Protein AF-A0A1V4WTX8-F1 (afdb_monomer)

Radius of gyration: 34.71 Å; Cα contacts (8 Å, |Δi|>4): 49; chains: 1; bounding box: 65×16×100 Å

Sequence (114 aa):
MDRVVKVVVVICALAVAFSLFYYFVVFLPSEKRAQRDRATRERQEVGLQRAQDRKDYEKCRAEAMATHISDWDRTCRAYGKPKDCGLPRHSSERLDRLLKDAREECFRKYLYNK

pLDDT: mean 91.73, std 7.58, range [55.69, 97.88]

Solvent-accessible surface area (backbone atoms only — not comparable to full-atom values): 6197 Å² total; per-residue (Å²): 133,58,71,66,60,54,50,53,53,52,52,53,52,49,53,52,52,50,52,51,48,48,44,62,69,54,50,56,54,48,55,55,48,53,52,51,52,49,56,48,48,52,52,48,51,54,49,51,49,53,54,46,32,52,52,53,30,53,49,46,44,51,49,42,50,53,49,43,54,52,51,50,32,51,51,22,47,75,71,76,41,59,73,87,53,91,62,60,68,72,58,45,53,52,52,52,49,54,42,49,52,49,44,51,48,33,43,45,73,50,70,63,82,120

Structure (mmCIF, N/CA/C/O backbone):
data_AF-A0A1V4WTX8-F1
#
_entry.id   AF-A0A1V4WTX8-F1
#
loop_
_atom_site.group_PDB
_atom_site.id
_atom_site.type_symbol
_atom_site.label_atom_id
_atom_site.label_alt_id
_atom_site.label_comp_id
_atom_site.label_asym_id
_atom_site.label_entity_id
_atom_site.label_seq_id
_atom_site.pdbx_PDB_ins_code
_atom_site.Cartn_x
_atom_site.Cartn_y
_atom_site.Cartn_z
_atom_site.occupancy
_atom_site.B_iso_or_equiv
_atom_site.auth_seq_id
_atom_site.auth_comp_id
_atom_site.auth_asym_id
_atom_site.auth_atom_id
_atom_site.pdbx_PDB_model_num
ATOM 1 N N . MET A 1 1 ? -41.562 -6.666 68.211 1.00 58.31 1 MET A N 1
ATOM 2 C CA . MET A 1 1 ? -40.846 -5.970 67.120 1.00 58.31 1 MET A CA 1
ATOM 3 C C . MET A 1 1 ? -41.692 -4.800 66.671 1.00 58.31 1 MET A C 1
ATOM 5 O O . MET A 1 1 ? -42.726 -5.016 66.041 1.00 58.31 1 MET A O 1
ATOM 9 N N . ASP A 1 2 ? -41.283 -3.594 67.047 1.00 74.75 2 ASP A N 1
ATOM 10 C CA . ASP A 1 2 ? -41.965 -2.355 66.692 1.00 74.75 2 ASP A CA 1
ATOM 11 C C . ASP A 1 2 ? -42.167 -2.221 65.182 1.00 74.75 2 ASP A C 1
ATOM 13 O O . ASP A 1 2 ? -41.315 -2.618 64.381 1.00 74.75 2 ASP A O 1
ATOM 17 N N . ARG A 1 3 ? -43.306 -1.641 64.779 1.00 84.31 3 ARG A N 1
ATOM 18 C CA . ARG A 1 3 ? -43.632 -1.378 63.364 1.00 84.31 3 ARG A CA 1
ATOM 19 C C . ARG A 1 3 ? -42.513 -0.609 62.659 1.00 84.31 3 ARG A C 1
ATOM 21 O O . ARG A 1 3 ? -42.250 -0.863 61.490 1.00 84.31 3 ARG A O 1
ATOM 28 N N . VAL A 1 4 ? -41.824 0.261 63.394 1.00 88.69 4 VAL A N 1
ATOM 29 C CA . VAL A 1 4 ? -40.683 1.047 62.913 1.00 88.69 4 VAL A CA 1
ATOM 30 C C . VAL A 1 4 ? -39.532 0.145 62.462 1.00 88.69 4 VAL A C 1
ATOM 32 O O . VAL A 1 4 ? -39.014 0.323 61.364 1.00 88.69 4 VAL A O 1
ATOM 35 N N . VAL A 1 5 ? -39.190 -0.887 63.240 1.00 87.75 5 VAL A N 1
ATOM 36 C CA . VAL A 1 5 ? -38.111 -1.829 62.896 1.00 87.75 5 VAL A CA 1
ATOM 37 C C . VAL A 1 5 ? -38.450 -2.602 61.620 1.00 87.75 5 VAL A C 1
ATOM 39 O O . VAL A 1 5 ? -37.599 -2.754 60.748 1.00 87.75 5 VAL A O 1
ATOM 42 N N . LYS A 1 6 ? -39.710 -3.028 61.453 1.00 85.81 6 LYS A N 1
ATOM 43 C CA . LYS A 1 6 ? -40.162 -3.691 60.217 1.00 85.81 6 LYS A CA 1
ATOM 44 C C . LYS A 1 6 ? -40.061 -2.777 58.993 1.00 85.81 6 LYS A C 1
ATOM 46 O O . LYS A 1 6 ? -39.612 -3.233 57.947 1.00 85.81 6 LYS A O 1
ATOM 51 N N . VAL A 1 7 ? -40.443 -1.505 59.120 1.00 92.44 7 VAL A N 1
ATOM 52 C CA . VAL A 1 7 ? -40.367 -0.531 58.016 1.00 92.44 7 VAL A CA 1
ATOM 53 C C . VAL A 1 7 ? -38.915 -0.284 57.598 1.00 92.44 7 VAL A C 1
ATOM 55 O O . VAL A 1 7 ? -38.612 -0.324 56.408 1.00 92.44 7 VAL A O 1
ATOM 58 N N . VAL A 1 8 ? -38.002 -0.111 58.559 1.00 93.25 8 VAL A N 1
ATOM 59 C CA . VAL A 1 8 ? -36.572 0.103 58.274 1.00 93.25 8 VAL A CA 1
ATOM 60 C C . VAL A 1 8 ? -35.960 -1.097 57.545 1.00 93.25 8 VAL A C 1
ATOM 62 O O . VAL A 1 8 ? -35.262 -0.916 56.549 1.00 93.25 8 VAL A O 1
ATOM 65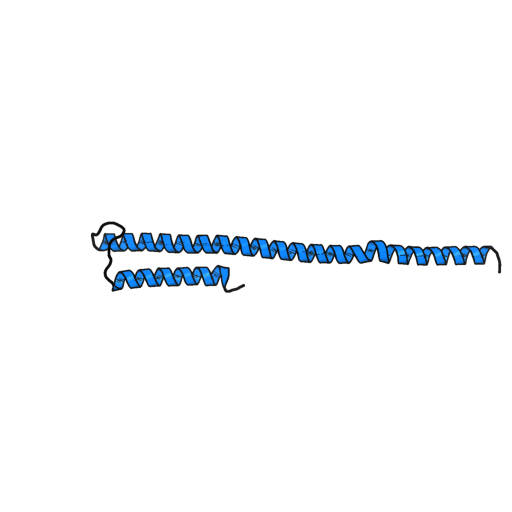 N N . VAL A 1 9 ? -36.269 -2.324 57.977 1.00 93.00 9 VAL A N 1
ATOM 66 C CA . VAL A 1 9 ? -35.765 -3.548 57.327 1.00 93.00 9 VAL A CA 1
ATOM 67 C C . VAL A 1 9 ? -36.228 -3.647 55.870 1.00 93.00 9 VAL A C 1
ATOM 69 O O . VAL A 1 9 ? -35.429 -3.986 54.998 1.00 93.00 9 VAL A O 1
ATOM 72 N N . VAL A 1 10 ? -37.488 -3.302 55.582 1.00 94.62 10 VAL A N 1
ATOM 73 C CA . VAL A 1 10 ? -38.027 -3.320 54.211 1.00 94.62 10 VAL A CA 1
ATOM 74 C C . VAL A 1 10 ? -37.334 -2.285 53.322 1.00 94.62 10 VAL A C 1
ATOM 76 O O . VAL A 1 10 ? -36.971 -2.602 52.191 1.00 94.62 10 VAL A O 1
ATOM 79 N N . ILE A 1 11 ? -37.097 -1.071 53.827 1.00 94.00 11 ILE A N 1
ATOM 80 C CA . ILE A 1 11 ? -36.414 -0.014 53.064 1.00 94.00 11 ILE A CA 1
ATOM 81 C C . ILE A 1 11 ? -34.969 -0.419 52.744 1.00 94.00 11 ILE A C 1
ATOM 83 O O . ILE A 1 11 ? -34.536 -0.281 51.600 1.00 94.00 11 ILE A O 1
ATOM 87 N N . CYS A 1 12 ? -34.240 -0.981 53.713 1.00 93.00 12 CYS A N 1
ATOM 88 C CA . CYS A 1 12 ? -32.885 -1.484 53.481 1.00 93.00 12 CYS A CA 1
ATOM 89 C C . CYS A 1 12 ? -32.866 -2.609 52.436 1.00 93.00 12 CYS A C 1
ATOM 91 O O . CYS A 1 12 ? -32.026 -2.597 51.537 1.00 93.00 12 CYS A O 1
ATOM 93 N N . ALA A 1 13 ? -33.815 -3.546 52.507 1.00 94.12 13 ALA A N 1
ATOM 94 C CA . ALA A 1 13 ? -33.927 -4.621 51.525 1.00 94.12 13 ALA A CA 1
ATOM 95 C C . ALA A 1 13 ? -34.195 -4.081 50.107 1.00 94.12 13 ALA A C 1
ATOM 97 O O . ALA A 1 13 ? -33.571 -4.533 49.145 1.00 94.12 13 ALA A O 1
ATOM 98 N N . LEU A 1 14 ? -35.063 -3.072 49.975 1.00 95.12 14 LEU A N 1
ATOM 99 C CA . LEU A 1 14 ? -35.349 -2.420 48.695 1.00 95.12 14 LEU A CA 1
ATOM 100 C C . LEU A 1 14 ? -34.137 -1.662 48.139 1.00 95.12 14 LEU A C 1
ATOM 102 O O . LEU A 1 14 ? -33.866 -1.759 46.945 1.00 95.12 14 LEU A O 1
ATOM 106 N N . ALA A 1 15 ? -33.377 -0.959 48.982 1.00 94.94 15 ALA A N 1
ATOM 107 C CA . ALA A 1 15 ? -32.173 -0.243 48.557 1.00 94.94 15 ALA A CA 1
ATOM 108 C C . ALA A 1 15 ? -31.089 -1.193 48.017 1.00 94.94 15 ALA A C 1
ATOM 110 O O . ALA A 1 15 ? -30.471 -0.912 46.985 1.00 94.94 15 ALA A O 1
ATOM 111 N N . VAL A 1 16 ? -30.897 -2.346 48.669 1.00 95.38 16 VAL A N 1
ATOM 112 C CA . VAL A 1 16 ? -29.970 -3.387 48.197 1.00 95.38 16 VAL A CA 1
ATOM 113 C C . VAL A 1 16 ? -30.454 -3.972 46.870 1.00 95.38 16 VAL A C 1
ATOM 115 O O . VAL A 1 16 ? -29.679 -4.044 45.916 1.00 95.38 16 VAL A O 1
ATOM 118 N N . ALA A 1 17 ? -31.740 -4.323 46.769 1.00 94.12 17 ALA A N 1
ATOM 119 C CA . ALA A 1 17 ? -32.318 -4.862 45.539 1.00 94.12 17 ALA A CA 1
ATOM 120 C C . ALA A 1 17 ? -32.198 -3.877 44.364 1.00 94.12 17 ALA A C 1
ATOM 122 O O . ALA A 1 17 ? -31.809 -4.268 43.264 1.00 94.12 17 ALA A O 1
ATOM 123 N N . PHE A 1 18 ? -32.464 -2.591 44.606 1.00 95.00 18 PHE A N 1
ATOM 124 C CA . PHE A 1 18 ? -32.346 -1.543 43.596 1.00 95.00 18 PHE A CA 1
ATOM 125 C C . PHE A 1 18 ? -30.893 -1.322 43.156 1.00 95.00 18 PHE A C 1
ATOM 127 O O . PHE A 1 18 ? -30.626 -1.173 41.966 1.00 95.00 18 PHE A O 1
ATOM 134 N N . SER A 1 19 ? -29.942 -1.366 44.093 1.00 92.38 19 SER A N 1
ATOM 135 C CA . SER A 1 19 ? -28.511 -1.242 43.784 1.00 92.38 19 SER A CA 1
ATOM 136 C C . SER A 1 19 ? -28.018 -2.391 42.904 1.00 92.38 19 SER A C 1
ATOM 138 O O . SER A 1 19 ? -27.332 -2.160 41.906 1.00 92.38 19 SER A O 1
ATOM 140 N N . LEU A 1 20 ? -28.417 -3.626 43.227 1.00 93.19 20 LEU A N 1
ATOM 141 C CA . LEU A 1 20 ? -28.112 -4.792 42.399 1.00 93.19 20 LEU A CA 1
ATOM 142 C C . LEU A 1 20 ? -28.760 -4.657 41.017 1.00 93.19 20 LEU A C 1
ATOM 144 O O . LEU A 1 20 ? -28.083 -4.830 40.006 1.00 93.19 20 LEU A O 1
ATOM 148 N N . PHE A 1 21 ? -30.038 -4.278 40.955 1.00 94.25 21 PHE A N 1
ATOM 149 C CA . PHE A 1 21 ? -30.744 -4.065 39.691 1.00 94.25 21 PHE A CA 1
ATOM 150 C C . PHE A 1 21 ? -30.038 -3.032 38.801 1.00 94.25 21 PHE A C 1
ATOM 152 O O . PHE A 1 21 ? -29.796 -3.297 37.624 1.00 94.25 21 PHE A O 1
ATOM 159 N N . TYR A 1 22 ? -29.634 -1.892 39.365 1.00 92.25 22 TYR A N 1
ATOM 160 C CA . TYR A 1 22 ? -28.888 -0.866 38.639 1.00 92.25 22 TYR A CA 1
ATOM 161 C C . TYR A 1 22 ? -27.557 -1.399 38.092 1.00 92.25 22 TYR A C 1
ATOM 163 O O . TYR A 1 22 ? -27.237 -1.195 36.917 1.00 92.25 22 TYR A O 1
ATOM 171 N N . TYR A 1 23 ? -26.804 -2.137 38.910 1.00 88.44 23 TYR A N 1
ATOM 172 C CA . TYR A 1 23 ? -25.545 -2.747 38.488 1.00 88.44 23 TYR A CA 1
ATOM 173 C C . TYR A 1 23 ? -25.742 -3.728 37.319 1.00 88.44 23 TYR A C 1
ATOM 175 O O . TYR A 1 23 ? -25.036 -3.651 36.310 1.00 88.44 23 TYR A O 1
ATOM 183 N N . PHE A 1 24 ? -26.748 -4.603 37.406 1.00 87.69 24 PHE A N 1
ATOM 184 C CA . PHE A 1 24 ? -27.007 -5.604 36.371 1.00 87.69 24 PHE A CA 1
ATOM 185 C C . PHE A 1 24 ? -27.555 -5.008 35.067 1.00 87.69 24 PHE A C 1
ATOM 187 O O . PHE A 1 24 ? -27.189 -5.472 33.985 1.00 87.69 24 PHE A O 1
ATOM 194 N N . VAL A 1 25 ? -28.415 -3.990 35.147 1.00 88.88 25 VAL A N 1
ATOM 195 C CA . VAL A 1 25 ? -29.124 -3.443 33.976 1.00 88.88 25 VAL A CA 1
ATOM 196 C C . VAL A 1 25 ? -28.367 -2.309 33.294 1.00 88.88 25 VAL A C 1
ATOM 198 O O . VAL A 1 25 ? -28.465 -2.169 32.077 1.00 88.88 25 VAL A O 1
ATOM 201 N N . VAL A 1 26 ? -27.612 -1.497 34.033 1.00 84.88 26 VAL A N 1
ATOM 202 C CA . VAL A 1 26 ? -26.955 -0.303 33.476 1.00 84.88 26 VAL A CA 1
ATOM 203 C C . VAL A 1 26 ? -25.453 -0.517 33.327 1.00 84.88 26 VAL A C 1
ATOM 205 O O . VAL A 1 26 ? -24.898 -0.239 32.263 1.00 84.88 26 VAL A O 1
ATOM 208 N N . PHE A 1 27 ? -24.792 -1.042 34.360 1.00 79.88 27 PHE A N 1
ATOM 209 C CA . PHE A 1 27 ? -23.330 -1.110 34.408 1.00 79.88 27 PHE A CA 1
ATOM 210 C C . PHE A 1 27 ? -22.757 -2.281 33.594 1.00 79.88 27 PHE A C 1
ATOM 212 O O . PHE A 1 27 ? -21.891 -2.087 32.745 1.00 79.88 27 PHE A O 1
ATOM 219 N N . LEU A 1 28 ? -23.288 -3.496 33.759 1.00 79.25 28 LEU A N 1
ATOM 220 C CA . LEU A 1 28 ? -22.827 -4.660 32.984 1.00 79.25 28 LEU A CA 1
ATOM 221 C C . LEU A 1 28 ? -22.945 -4.502 31.454 1.00 79.25 28 LEU A C 1
ATOM 223 O O . LEU A 1 28 ? -22.001 -4.862 30.741 1.00 79.25 28 LEU A O 1
ATOM 227 N N . PRO A 1 29 ? -24.061 -4.003 30.886 1.00 77.00 29 PRO A N 1
ATOM 228 C CA . PRO A 1 29 ? -24.136 -3.813 29.443 1.00 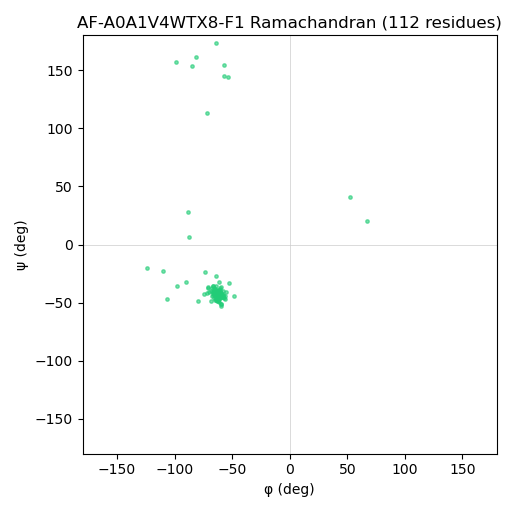77.00 29 PRO A CA 1
ATOM 229 C C . PRO A 1 29 ? -23.307 -2.625 28.939 1.00 77.00 29 PRO A C 1
ATOM 231 O O . PRO A 1 29 ? -22.936 -2.642 27.764 1.00 77.00 29 PRO A O 1
ATOM 234 N N . SER A 1 30 ? -22.991 -1.618 29.764 1.00 78.75 30 SER A N 1
ATOM 235 C CA . SER A 1 30 ? -22.178 -0.472 29.327 1.00 78.75 30 SER A CA 1
ATOM 236 C C . SER A 1 30 ? -20.720 -0.865 29.072 1.00 78.75 30 SER A C 1
ATOM 238 O O . SER A 1 30 ? -20.169 -0.496 28.034 1.00 78.75 30 SER A O 1
ATOM 240 N N . GLU A 1 31 ? -20.127 -1.710 29.920 1.00 79.62 31 GLU A N 1
ATOM 241 C CA . GLU A 1 31 ? -18.771 -2.231 29.699 1.00 79.62 31 GLU A CA 1
ATOM 242 C C . GLU A 1 31 ? -18.680 -3.089 28.433 1.00 79.62 31 GLU A C 1
ATOM 244 O O . GLU A 1 31 ? -17.770 -2.919 27.618 1.00 79.62 31 GLU A O 1
ATOM 249 N N . LYS A 1 32 ? -19.662 -3.974 28.213 1.00 79.31 32 LYS A N 1
ATOM 250 C CA . LYS A 1 32 ? -19.705 -4.818 27.008 1.00 79.31 32 LYS A CA 1
ATOM 251 C C . LYS A 1 32 ? -19.878 -3.994 25.730 1.00 79.31 32 LYS A C 1
ATOM 253 O O . LYS A 1 32 ? -19.300 -4.341 24.701 1.00 79.31 32 LYS A O 1
ATOM 258 N N . ARG A 1 33 ? -20.649 -2.900 25.783 1.00 78.06 33 ARG A N 1
ATOM 259 C CA . ARG A 1 33 ? -20.776 -1.947 24.666 1.00 78.06 33 ARG A CA 1
ATOM 260 C C . ARG A 1 33 ? -19.454 -1.229 24.407 1.00 78.06 33 ARG A C 1
ATOM 262 O O . ARG A 1 33 ? -18.996 -1.238 23.272 1.00 78.06 33 ARG A O 1
ATOM 269 N N . ALA A 1 34 ? -18.783 -0.736 25.449 1.00 84.31 34 ALA A N 1
ATOM 270 C CA . ALA A 1 34 ? -17.482 -0.081 25.315 1.00 84.31 34 ALA A CA 1
ATOM 271 C C . ALA A 1 34 ? -16.408 -1.011 24.719 1.00 84.31 34 ALA A C 1
ATOM 273 O O . ALA A 1 34 ? -15.639 -0.591 23.855 1.00 84.31 34 ALA A O 1
ATOM 274 N N . GLN A 1 35 ? -16.370 -2.285 25.124 1.00 86.00 35 GLN A N 1
ATOM 275 C CA . GLN A 1 35 ? -15.471 -3.279 24.524 1.0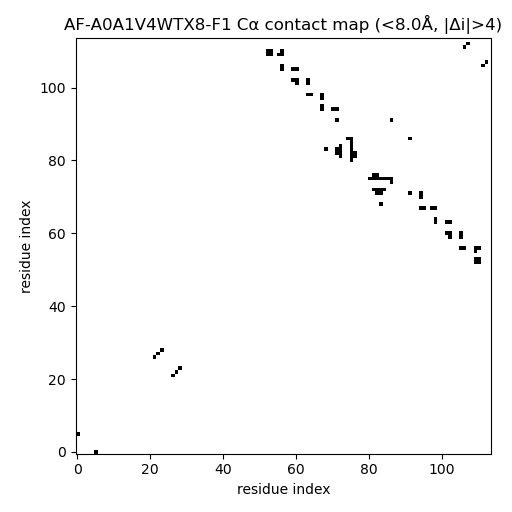0 86.00 35 GLN A CA 1
ATOM 276 C C . GLN A 1 35 ? -15.808 -3.558 23.054 1.00 86.00 35 GLN A C 1
ATOM 278 O O . GLN A 1 35 ? -14.909 -3.613 22.214 1.00 86.00 35 GLN A O 1
ATOM 283 N N . ARG A 1 36 ? -17.096 -3.704 22.720 1.00 84.94 36 ARG A N 1
ATOM 284 C CA . ARG A 1 36 ? -17.536 -3.944 21.340 1.00 84.94 36 ARG A CA 1
ATOM 285 C C . ARG A 1 36 ? -17.235 -2.755 20.431 1.00 84.94 36 ARG A C 1
ATOM 287 O O . ARG A 1 36 ? -16.820 -2.964 19.292 1.00 84.94 36 ARG A O 1
ATOM 294 N N . ASP A 1 37 ? -17.390 -1.536 20.929 1.00 87.44 37 ASP A N 1
ATOM 295 C CA . ASP A 1 37 ? -17.069 -0.318 20.186 1.00 87.44 37 ASP A CA 1
ATOM 296 C C . ASP A 1 37 ? -15.564 -0.203 19.932 1.00 87.44 37 ASP A C 1
ATOM 298 O O . ASP A 1 37 ? -15.164 0.101 18.808 1.00 87.44 37 ASP A O 1
ATOM 302 N N . ARG A 1 38 ? -14.720 -0.533 20.923 1.00 87.44 38 ARG A N 1
ATOM 303 C CA . ARG A 1 38 ? -13.257 -0.605 20.743 1.00 87.44 38 ARG A CA 1
ATOM 304 C C . ARG A 1 38 ? -12.871 -1.634 19.683 1.00 87.44 38 ARG A C 1
ATOM 306 O O . ARG A 1 38 ? -12.215 -1.276 18.712 1.00 87.44 38 ARG A O 1
ATOM 313 N N . ALA A 1 39 ? -13.375 -2.863 19.795 1.00 89.94 39 ALA A N 1
ATOM 314 C CA . ALA A 1 39 ? -13.107 -3.914 18.812 1.00 89.94 39 ALA A CA 1
ATOM 315 C C . ALA A 1 39 ? -13.617 -3.549 17.403 1.00 89.94 39 ALA A C 1
ATOM 317 O O . ALA A 1 39 ? -13.032 -3.947 16.397 1.00 89.94 39 ALA A O 1
ATOM 318 N N . THR A 1 40 ? -14.715 -2.793 17.307 1.00 91.19 40 THR A N 1
ATOM 319 C CA . THR A 1 40 ? -15.249 -2.325 16.020 1.00 91.19 40 THR A CA 1
ATOM 320 C C . THR A 1 40 ? -14.367 -1.234 15.418 1.00 91.19 40 THR A C 1
ATOM 322 O O . THR A 1 40 ? -14.090 -1.291 14.222 1.00 91.19 40 THR A O 1
ATOM 325 N N . ARG A 1 41 ? -13.880 -0.285 16.229 1.00 90.25 41 ARG A N 1
ATOM 326 C CA . ARG A 1 41 ? -12.938 0.754 15.787 1.00 90.25 41 ARG A CA 1
ATOM 327 C C . ARG A 1 41 ? -11.620 0.157 15.320 1.00 90.25 41 ARG A C 1
ATOM 329 O O . ARG A 1 41 ? -11.214 0.445 14.205 1.00 90.25 41 ARG A O 1
ATOM 336 N N . GLU A 1 42 ? -11.033 -0.759 16.085 1.00 92.19 42 GLU A N 1
ATOM 337 C CA . GLU A 1 42 ? -9.804 -1.459 15.685 1.00 92.19 42 GLU A CA 1
ATOM 338 C C . GLU A 1 42 ? -9.985 -2.198 14.351 1.00 92.19 42 GLU A C 1
ATOM 340 O O . GLU A 1 42 ? -9.150 -2.103 13.454 1.00 92.19 42 GLU A O 1
ATOM 345 N N . ARG A 1 43 ? -11.118 -2.888 14.158 1.00 91.50 43 ARG A N 1
ATOM 346 C CA . ARG A 1 43 ? -11.430 -3.544 12.875 1.00 91.50 43 ARG A CA 1
ATOM 347 C C . ARG A 1 43 ? -11.594 -2.550 11.729 1.00 91.50 43 ARG A C 1
ATOM 349 O O . ARG A 1 43 ? -11.177 -2.853 10.612 1.00 91.50 43 ARG A O 1
ATOM 356 N N . GLN A 1 44 ? -12.216 -1.399 11.980 1.00 93.31 44 GLN A N 1
ATOM 357 C CA . GLN A 1 44 ? -12.363 -0.344 10.978 1.00 93.31 44 GLN A CA 1
ATOM 358 C C . GLN A 1 44 ? -11.012 0.268 10.615 1.00 93.31 44 GLN A C 1
ATOM 360 O O . GLN A 1 44 ? -10.731 0.423 9.432 1.00 93.31 44 GLN A O 1
ATOM 365 N N . GLU A 1 45 ? -10.161 0.545 11.599 1.00 93.06 45 GLU A N 1
ATOM 366 C CA . GLU A 1 45 ? -8.812 1.071 11.395 1.00 93.06 45 GLU A CA 1
ATOM 367 C C . GLU A 1 45 ? -7.952 0.086 10.604 1.00 93.06 45 GLU A C 1
ATOM 369 O O . GLU A 1 45 ? -7.390 0.463 9.579 1.00 93.06 45 GLU A O 1
ATOM 374 N N . VAL A 1 46 ? -7.938 -1.197 10.979 1.00 92.31 46 VAL A N 1
ATOM 375 C CA . VAL A 1 46 ? -7.238 -2.247 10.219 1.00 92.31 46 VAL A CA 1
ATOM 376 C C . VAL A 1 46 ? -7.807 -2.375 8.801 1.00 92.31 46 VAL A C 1
ATOM 378 O O . VAL A 1 46 ? -7.055 -2.553 7.842 1.00 92.31 46 VAL A O 1
ATOM 381 N N . GLY A 1 47 ? -9.128 -2.266 8.636 1.00 91.50 47 GLY A N 1
ATOM 382 C CA . GLY A 1 47 ? -9.783 -2.293 7.328 1.00 91.50 47 GLY A CA 1
ATOM 383 C C . GLY A 1 47 ? -9.384 -1.113 6.438 1.00 91.50 47 GLY A C 1
ATOM 384 O O . GLY A 1 47 ? -9.039 -1.310 5.271 1.00 91.50 47 GLY A O 1
ATOM 385 N N . LEU A 1 48 ? -9.381 0.100 6.994 1.00 94.31 48 LEU A N 1
ATOM 386 C CA . LEU A 1 48 ? -8.939 1.322 6.322 1.00 94.31 48 LEU A CA 1
ATOM 387 C C . LEU A 1 48 ? -7.463 1.237 5.950 1.00 94.31 48 LEU A C 1
ATOM 389 O O . LEU A 1 48 ? -7.102 1.538 4.813 1.00 94.31 48 LEU A O 1
ATOM 393 N N . GLN A 1 49 ? -6.631 0.758 6.873 1.00 92.06 49 GLN A N 1
ATOM 394 C CA . GLN A 1 49 ? -5.203 0.612 6.652 1.00 92.06 49 GLN A CA 1
ATOM 395 C C . GLN A 1 49 ? -4.924 -0.371 5.510 1.00 92.06 49 GLN A C 1
ATOM 397 O O . GLN A 1 49 ? -4.202 -0.026 4.583 1.00 92.06 49 GLN A O 1
ATOM 402 N N . ARG A 1 50 ? -5.582 -1.539 5.490 1.00 90.19 50 ARG A N 1
ATOM 403 C CA . ARG A 1 50 ? -5.466 -2.514 4.388 1.00 90.19 50 ARG A CA 1
ATOM 404 C C . ARG A 1 50 ? -5.931 -1.950 3.047 1.00 90.19 50 ARG A C 1
ATOM 406 O O . ARG A 1 50 ? -5.337 -2.237 2.009 1.00 90.19 50 ARG A O 1
ATOM 413 N N . ALA A 1 51 ? -7.009 -1.166 3.044 1.00 93.19 51 ALA A N 1
ATOM 414 C CA . ALA A 1 51 ? -7.497 -0.519 1.829 1.00 93.19 51 ALA A CA 1
ATOM 415 C C . ALA A 1 51 ? -6.502 0.529 1.308 1.00 93.19 51 ALA A C 1
ATOM 417 O O . ALA A 1 51 ? -6.321 0.651 0.095 1.00 93.19 51 ALA A O 1
ATOM 418 N N . GLN A 1 52 ? -5.854 1.261 2.214 1.00 94.81 52 GLN A N 1
ATOM 419 C CA . GLN A 1 52 ? -4.809 2.219 1.882 1.00 94.81 52 GLN A CA 1
ATOM 420 C C . GLN A 1 52 ? -3.552 1.517 1.357 1.00 94.81 52 GLN A C 1
ATOM 422 O O . GLN A 1 52 ? -3.119 1.843 0.256 1.00 94.81 52 GLN A O 1
ATOM 427 N N . ASP A 1 53 ? -3.058 0.484 2.046 1.00 92.94 53 ASP A N 1
ATOM 428 C CA . ASP A 1 53 ? -1.900 -0.302 1.599 1.00 92.94 53 ASP A CA 1
ATOM 429 C C . ASP A 1 53 ? -2.116 -0.864 0.190 1.00 92.94 53 ASP A C 1
ATOM 431 O O . ASP A 1 53 ? -1.217 -0.840 -0.646 1.00 92.94 53 ASP A O 1
ATOM 435 N N . ARG A 1 54 ? -3.335 -1.337 -0.107 1.00 93.56 54 ARG A N 1
ATOM 436 C CA . ARG A 1 54 ? -3.682 -1.843 -1.437 1.00 93.56 54 ARG A CA 1
ATOM 437 C C . ARG A 1 54 ? -3.612 -0.750 -2.503 1.00 93.56 54 ARG A C 1
ATOM 439 O O . ARG A 1 54 ? -3.114 -1.006 -3.596 1.00 93.56 54 ARG A O 1
ATOM 446 N N . LYS A 1 55 ? -4.110 0.454 -2.208 1.00 96.44 55 LYS A N 1
ATOM 447 C CA . LYS A 1 55 ? -4.010 1.596 -3.132 1.00 96.44 55 LYS A CA 1
ATOM 448 C C . LYS A 1 55 ? -2.555 1.996 -3.357 1.00 96.44 55 LYS A C 1
ATOM 450 O O . LYS A 1 55 ? -2.159 2.221 -4.499 1.00 96.44 55 LYS A O 1
ATOM 455 N N . ASP A 1 56 ? -1.769 2.044 -2.289 1.00 96.06 56 ASP A N 1
ATOM 456 C CA . ASP A 1 56 ? -0.359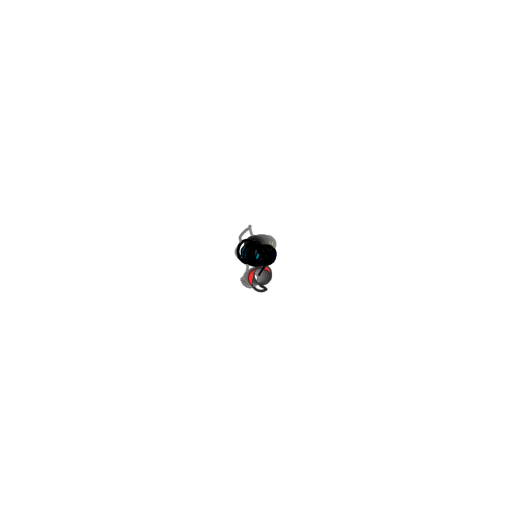 2.416 -2.354 1.00 96.06 56 ASP A CA 1
ATOM 457 C C . ASP A 1 56 ? 0.468 1.364 -3.109 1.00 96.06 56 ASP A C 1
ATOM 459 O O . ASP A 1 56 ? 1.320 1.720 -3.924 1.00 96.06 56 ASP A O 1
ATOM 463 N N . TYR A 1 57 ? 0.152 0.078 -2.935 1.00 95.81 57 TYR A N 1
ATOM 464 C CA . TYR A 1 57 ? 0.724 -1.018 -3.716 1.00 95.81 57 TYR A CA 1
ATOM 465 C C . TYR A 1 57 ? 0.448 -0.867 -5.217 1.00 95.81 57 TYR A C 1
ATOM 467 O O . TYR A 1 57 ? 1.382 -0.924 -6.019 1.00 95.81 57 TYR A O 1
ATOM 475 N N . GLU A 1 58 ? -0.811 -0.644 -5.612 1.00 96.44 58 GLU A N 1
ATOM 476 C CA . GLU A 1 58 ? -1.166 -0.474 -7.028 1.00 96.44 58 GLU A CA 1
ATOM 477 C C . GLU A 1 58 ? -0.485 0.758 -7.632 1.00 96.44 58 GLU A C 1
ATOM 479 O O . GLU A 1 58 ? 0.020 0.700 -8.755 1.00 96.44 58 GLU A O 1
ATOM 484 N N . LYS A 1 59 ? -0.393 1.854 -6.870 1.00 97.69 59 LYS A N 1
ATOM 485 C CA . LYS A 1 59 ? 0.340 3.053 -7.287 1.00 97.69 59 LYS A CA 1
ATOM 486 C C . LYS A 1 59 ? 1.826 2.756 -7.505 1.00 97.69 59 LYS A C 1
ATOM 488 O O . LYS A 1 59 ? 2.348 3.074 -8.569 1.00 97.69 59 LYS A O 1
ATOM 493 N N . CYS A 1 60 ? 2.477 2.106 -6.542 1.00 97.62 60 CYS A N 1
ATOM 494 C CA . CYS A 1 60 ? 3.886 1.712 -6.626 1.00 97.62 60 CYS A CA 1
ATOM 495 C C . CYS A 1 60 ? 4.146 0.816 -7.847 1.00 97.62 60 CYS A C 1
ATOM 497 O O . CYS A 1 60 ? 5.071 1.042 -8.626 1.00 97.62 60 CYS A O 1
ATOM 499 N N . ARG A 1 61 ? 3.275 -0.172 -8.072 1.00 96.44 61 ARG A N 1
ATOM 500 C CA . ARG A 1 61 ? 3.360 -1.082 -9.218 1.00 96.44 61 ARG A CA 1
ATOM 501 C C . ARG A 1 61 ? 3.180 -0.355 -10.554 1.00 96.44 61 ARG A C 1
ATOM 503 O O . ARG A 1 61 ? 3.891 -0.669 -11.512 1.00 96.44 61 ARG A O 1
ATOM 510 N N . ALA A 1 62 ? 2.230 0.574 -10.637 1.00 97.69 62 ALA A N 1
ATOM 511 C CA . ALA A 1 62 ? 1.992 1.371 -11.837 1.00 97.69 62 ALA A CA 1
ATOM 512 C C . ALA A 1 62 ? 3.181 2.292 -12.145 1.00 97.69 62 ALA A C 1
ATOM 514 O O . ALA A 1 62 ? 3.608 2.378 -13.295 1.00 97.69 62 ALA A O 1
ATOM 515 N N . GLU A 1 63 ? 3.760 2.913 -11.118 1.00 97.50 63 GLU A N 1
ATOM 516 C CA . GLU A 1 63 ? 4.961 3.741 -11.236 1.00 97.50 63 GLU A CA 1
ATOM 517 C C . GLU A 1 63 ? 6.169 2.924 -11.708 1.00 97.50 63 GLU A C 1
ATOM 519 O O . GLU A 1 63 ? 6.832 3.316 -12.666 1.00 97.50 63 GLU A O 1
ATOM 524 N N . ALA A 1 64 ? 6.402 1.739 -11.134 1.00 97.69 64 ALA A N 1
ATOM 525 C CA . ALA A 1 64 ? 7.462 0.836 -11.584 1.00 97.69 64 ALA A CA 1
ATOM 526 C C . ALA A 1 64 ? 7.313 0.456 -13.070 1.00 97.69 64 ALA A C 1
ATOM 528 O O . ALA A 1 64 ? 8.296 0.419 -13.810 1.00 97.69 64 ALA A O 1
ATOM 529 N N . MET A 1 65 ? 6.079 0.219 -13.530 1.00 97.50 65 MET A N 1
ATOM 530 C CA . MET A 1 65 ? 5.804 -0.055 -14.943 1.00 97.50 65 MET A CA 1
ATOM 531 C C . MET A 1 65 ? 6.058 1.169 -15.830 1.00 97.50 65 MET A C 1
ATOM 533 O O . MET A 1 65 ? 6.667 1.039 -16.890 1.00 97.50 65 MET A O 1
ATOM 537 N N . ALA A 1 66 ? 5.618 2.355 -15.406 1.00 97.88 66 ALA A N 1
ATOM 538 C CA . ALA A 1 66 ? 5.834 3.593 -16.149 1.00 97.88 66 ALA A CA 1
ATOM 539 C C . ALA A 1 66 ? 7.331 3.911 -16.295 1.00 97.88 66 ALA A C 1
ATOM 541 O O . ALA A 1 66 ? 7.787 4.267 -17.384 1.00 97.88 66 ALA A O 1
ATOM 542 N N . THR A 1 67 ? 8.105 3.712 -15.226 1.00 97.31 67 THR A N 1
ATOM 543 C CA . THR A 1 67 ? 9.567 3.841 -15.239 1.00 97.31 67 THR A CA 1
ATOM 544 C C . THR A 1 67 ? 10.195 2.838 -16.196 1.00 97.31 67 THR A C 1
ATOM 546 O O . THR A 1 67 ? 10.989 3.236 -17.043 1.00 97.31 67 THR A O 1
ATOM 549 N N . HIS A 1 68 ? 9.783 1.567 -16.149 1.00 97.44 68 HIS A N 1
ATOM 550 C CA . HIS A 1 68 ? 10.284 0.551 -17.075 1.00 97.44 68 HIS A CA 1
ATOM 551 C C . HIS A 1 68 ? 10.024 0.918 -18.545 1.00 97.44 68 HIS A C 1
ATOM 553 O O . HIS A 1 68 ? 10.947 0.843 -19.349 1.00 97.44 68 HIS A O 1
ATOM 559 N N . ILE A 1 69 ? 8.817 1.382 -18.894 1.00 97.38 69 ILE A N 1
ATOM 560 C CA . ILE A 1 69 ? 8.495 1.839 -20.260 1.00 97.38 69 ILE A CA 1
ATOM 561 C C . ILE A 1 69 ? 9.384 3.029 -20.655 1.00 97.38 69 ILE A C 1
ATOM 563 O O . ILE A 1 69 ? 9.959 3.048 -21.741 1.00 97.38 69 ILE A O 1
ATOM 567 N N . SER A 1 70 ? 9.545 4.010 -19.764 1.00 97.31 70 SER A N 1
ATOM 568 C CA . SER A 1 70 ? 10.394 5.186 -20.001 1.00 97.31 70 SER A CA 1
ATOM 569 C C . SER A 1 70 ? 11.865 4.815 -20.223 1.00 97.31 70 SER A C 1
ATOM 571 O O . SER A 1 70 ? 12.520 5.349 -21.127 1.00 97.31 70 SER A O 1
ATOM 573 N N . ASP A 1 71 ? 12.385 3.880 -19.429 1.00 96.75 71 ASP A N 1
ATOM 574 C CA . ASP A 1 71 ? 13.756 3.384 -19.533 1.00 96.75 71 ASP A CA 1
ATOM 575 C C . ASP A 1 71 ? 13.956 2.527 -20.782 1.00 96.75 71 ASP A C 1
ATOM 577 O O . ASP A 1 71 ? 14.996 2.631 -21.445 1.00 96.75 71 ASP A O 1
ATOM 581 N N . TRP A 1 72 ? 12.949 1.738 -21.156 1.00 97.31 72 TRP A N 1
ATOM 582 C CA . TRP A 1 72 ? 12.930 0.993 -22.408 1.00 97.31 72 TRP A CA 1
ATOM 583 C C . TRP A 1 72 ? 13.023 1.936 -23.606 1.00 97.31 72 TRP A C 1
ATOM 585 O O . TRP A 1 72 ? 13.946 1.831 -24.415 1.00 97.31 72 TRP A O 1
ATOM 595 N N . ASP A 1 73 ? 12.149 2.939 -23.657 1.00 97.25 73 ASP A N 1
ATOM 596 C CA . ASP A 1 73 ? 12.132 3.983 -24.680 1.00 97.25 73 ASP A CA 1
ATOM 597 C C . ASP A 1 73 ? 13.450 4.755 -24.757 1.00 97.25 73 ASP A C 1
ATOM 599 O O . ASP A 1 73 ? 13.960 5.052 -25.841 1.00 97.25 73 ASP A O 1
ATOM 603 N N . ARG A 1 74 ? 14.020 5.105 -23.600 1.00 96.75 74 ARG A N 1
ATOM 604 C CA . ARG A 1 74 ? 15.319 5.778 -23.518 1.00 96.75 74 ARG A CA 1
ATOM 605 C C . ARG A 1 74 ? 16.422 4.902 -24.097 1.00 96.75 74 ARG A C 1
ATOM 607 O O . ARG A 1 74 ? 17.255 5.40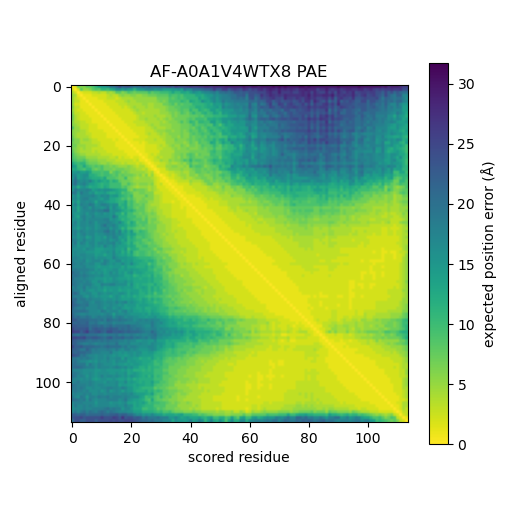0 -24.854 1.00 96.75 74 ARG A O 1
ATOM 614 N N . THR A 1 75 ? 16.408 3.616 -23.770 1.00 96.56 75 THR A N 1
ATOM 615 C CA . THR A 1 75 ? 17.383 2.653 -24.281 1.00 96.56 75 THR A CA 1
ATOM 616 C C . THR A 1 75 ? 17.218 2.485 -25.790 1.00 96.56 75 THR A C 1
ATOM 618 O O . THR A 1 75 ? 18.202 2.554 -26.519 1.00 96.56 75 THR A O 1
ATOM 621 N N . CYS A 1 76 ? 15.986 2.390 -26.291 1.00 96.75 76 CYS A N 1
ATOM 622 C CA . CYS A 1 76 ? 15.698 2.353 -27.723 1.00 96.75 76 CYS A CA 1
ATOM 623 C C . CYS A 1 76 ? 16.246 3.572 -28.470 1.00 96.75 76 CYS A C 1
ATOM 625 O O . CYS A 1 76 ? 16.935 3.414 -29.481 1.00 96.75 76 CYS A O 1
ATOM 627 N N . 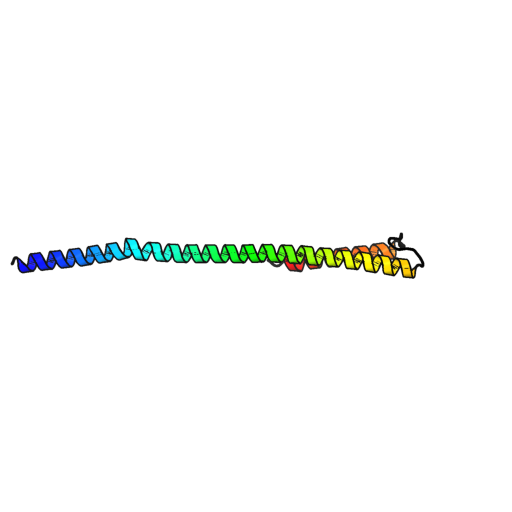ARG A 1 77 ? 16.029 4.779 -27.930 1.00 96.38 77 ARG A N 1
ATOM 628 C CA . ARG A 1 77 ? 16.592 6.015 -28.493 1.00 96.38 77 ARG A CA 1
ATOM 629 C C . ARG A 1 77 ? 18.120 6.000 -28.521 1.00 96.38 77 ARG A C 1
ATOM 631 O O . ARG A 1 77 ? 18.698 6.462 -29.499 1.00 96.38 77 ARG A O 1
ATOM 638 N N . ALA A 1 78 ? 18.774 5.430 -27.507 1.00 95.56 78 ALA A N 1
ATOM 639 C CA . ALA A 1 78 ? 20.233 5.290 -27.483 1.00 95.56 78 ALA A CA 1
ATOM 640 C C . ALA A 1 78 ? 20.765 4.366 -28.597 1.00 95.56 78 ALA A C 1
ATOM 642 O O . ALA A 1 78 ? 21.877 4.563 -29.077 1.00 95.56 78 ALA A O 1
ATOM 643 N N . TYR A 1 79 ? 19.957 3.405 -29.055 1.00 94.50 79 TYR A N 1
ATOM 644 C CA . TYR A 1 79 ? 20.249 2.569 -30.226 1.00 94.50 79 TYR A CA 1
ATOM 645 C C . TYR A 1 79 ? 19.780 3.185 -31.558 1.00 94.50 79 TYR A C 1
ATOM 647 O O . TYR A 1 79 ? 19.826 2.508 -32.586 1.00 94.50 79 TYR A O 1
ATOM 655 N N . GLY A 1 80 ? 19.291 4.431 -31.565 1.00 96.25 80 GLY A N 1
ATOM 656 C CA . GLY A 1 80 ? 18.746 5.083 -32.761 1.00 96.25 80 GLY A CA 1
ATOM 657 C C . GLY A 1 80 ? 17.443 4.456 -33.272 1.00 96.25 80 GLY A C 1
ATOM 658 O O . GLY A 1 80 ? 17.100 4.611 -34.442 1.00 96.25 80 GLY A O 1
ATOM 659 N N . LYS A 1 81 ? 16.728 3.712 -32.421 1.00 96.06 81 LYS A N 1
ATOM 660 C CA . LYS A 1 81 ? 15.466 3.038 -32.752 1.00 96.06 81 LYS A CA 1
ATOM 661 C C . LYS A 1 81 ? 14.257 3.857 -32.266 1.00 96.06 81 LYS A C 1
ATOM 663 O O . LYS A 1 81 ? 14.402 4.670 -31.348 1.00 96.06 81 LYS A O 1
ATOM 668 N N . PRO A 1 82 ? 13.065 3.655 -32.863 1.00 94.81 82 PRO A N 1
ATOM 669 C CA . PRO A 1 82 ? 11.827 4.264 -32.375 1.00 94.81 82 PRO A CA 1
ATOM 670 C C . PRO A 1 82 ? 11.463 3.763 -30.968 1.00 94.81 82 PRO A C 1
ATOM 672 O O . PRO A 1 82 ? 12.102 2.857 -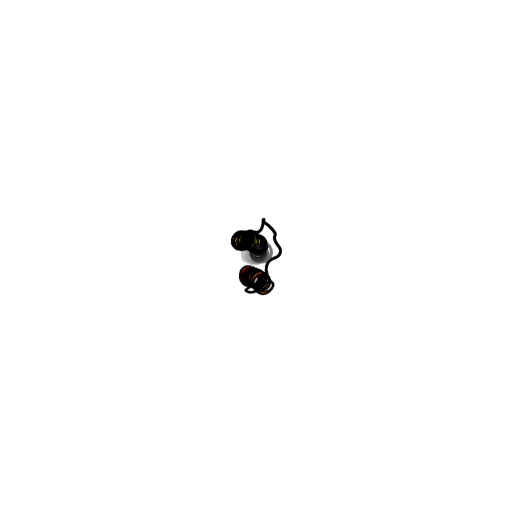30.435 1.00 94.81 82 PRO A O 1
ATOM 675 N N . LYS A 1 83 ? 10.428 4.361 -30.370 1.00 92.44 83 LYS A N 1
ATOM 676 C CA . LYS A 1 83 ? 9.824 3.878 -29.117 1.00 92.44 83 LYS A CA 1
ATOM 677 C C . LYS A 1 83 ? 9.347 2.430 -29.251 1.00 92.44 83 LYS A C 1
ATOM 679 O O . LYS A 1 83 ? 9.076 1.987 -30.368 1.00 92.44 83 LYS A O 1
ATOM 684 N N . ASP A 1 84 ? 9.273 1.720 -28.128 1.00 89.69 84 ASP A N 1
ATOM 685 C CA . ASP A 1 84 ? 8.837 0.314 -28.074 1.00 89.69 84 ASP A CA 1
ATOM 686 C C . ASP A 1 84 ? 9.592 -0.610 -29.054 1.00 89.69 84 ASP A C 1
ATOM 688 O O . ASP A 1 84 ? 9.028 -1.478 -29.722 1.00 89.69 84 ASP A O 1
ATOM 692 N N . CYS A 1 85 ? 10.905 -0.413 -29.177 1.00 93.94 85 CYS A N 1
ATOM 693 C CA . CYS A 1 85 ? 11.740 -1.221 -30.058 1.00 93.94 85 CYS A CA 1
ATOM 694 C C . CYS A 1 85 ? 12.147 -2.567 -29.435 1.00 93.94 85 CYS A C 1
ATOM 696 O O . CYS A 1 85 ? 12.194 -2.732 -28.216 1.00 93.94 85 CYS A O 1
ATOM 698 N N . GLY A 1 86 ? 12.561 -3.513 -30.283 1.00 94.69 86 GLY A N 1
ATOM 699 C CA . GLY A 1 86 ? 13.280 -4.708 -29.838 1.00 94.69 86 GLY A CA 1
ATOM 700 C C . GLY A 1 86 ? 14.705 -4.363 -29.399 1.00 94.69 86 GLY A C 1
ATOM 701 O O . GLY A 1 86 ? 15.536 -3.975 -30.227 1.00 94.69 86 GLY A O 1
ATOM 702 N N . LEU A 1 87 ? 14.984 -4.506 -28.102 1.00 95.00 87 LEU A N 1
ATOM 703 C CA . LEU A 1 87 ? 16.318 -4.334 -27.529 1.00 95.00 87 LEU A CA 1
ATOM 704 C C . LEU A 1 87 ? 17.147 -5.627 -27.623 1.00 95.00 87 LEU A C 1
ATOM 706 O O . LEU A 1 87 ? 16.585 -6.724 -27.635 1.00 95.00 87 LEU A O 1
ATOM 710 N N . PRO A 1 88 ? 18.491 -5.532 -27.654 1.00 95.50 88 PRO A N 1
ATOM 711 C CA . PRO A 1 88 ? 19.355 -6.699 -27.510 1.00 95.50 88 PRO A CA 1
ATOM 712 C C . PRO A 1 88 ? 19.073 -7.442 -26.202 1.00 95.50 88 PRO A C 1
ATOM 714 O O . PRO A 1 88 ? 18.846 -6.811 -25.168 1.00 95.50 88 PRO A O 1
ATOM 717 N N . ARG A 1 89 ? 19.184 -8.776 -26.238 1.00 95.06 89 ARG A N 1
ATOM 718 C CA . ARG A 1 89 ? 18.817 -9.675 -25.133 1.00 95.06 89 ARG A CA 1
ATOM 719 C C . ARG A 1 89 ? 19.380 -9.256 -23.773 1.00 95.06 89 ARG A C 1
ATOM 721 O O . ARG A 1 89 ? 18.662 -9.248 -22.785 1.00 95.06 89 ARG A O 1
ATOM 728 N N . HIS A 1 90 ? 20.653 -8.868 -23.721 1.00 95.75 90 HIS A N 1
ATOM 729 C CA . HIS A 1 90 ? 21.280 -8.430 -22.472 1.00 95.75 90 HIS A CA 1
ATOM 730 C C . HIS A 1 90 ? 20.615 -7.170 -21.885 1.00 95.75 90 HIS A C 1
ATOM 732 O O . HIS A 1 90 ? 20.431 -7.064 -20.675 1.00 95.75 90 HIS A O 1
ATOM 738 N N . SER A 1 91 ? 20.239 -6.209 -22.732 1.00 95.00 91 SER A N 1
ATOM 739 C CA . SER A 1 91 ? 19.609 -4.957 -22.303 1.00 95.00 91 SER A CA 1
ATOM 740 C C . SER A 1 91 ? 18.153 -5.168 -21.895 1.00 95.00 91 SER A C 1
ATOM 742 O O . SER A 1 91 ? 17.749 -4.649 -20.856 1.00 95.00 91 SER A O 1
ATOM 744 N N . SER A 1 92 ? 17.391 -5.958 -22.661 1.00 95.88 92 SER A N 1
ATOM 745 C CA . SER A 1 92 ? 16.008 -6.302 -22.310 1.00 95.88 92 SER A CA 1
ATOM 746 C C . SER A 1 92 ? 15.947 -7.083 -20.998 1.00 95.88 92 SER A C 1
ATOM 748 O O . SER A 1 92 ? 15.250 -6.668 -20.080 1.00 95.88 92 SER A O 1
ATOM 750 N N . GLU A 1 93 ? 16.769 -8.130 -20.843 1.00 97.31 93 GLU A N 1
ATOM 751 C CA . GLU A 1 93 ? 16.811 -8.921 -19.607 1.00 97.31 93 GLU A CA 1
ATOM 752 C C . GLU A 1 93 ? 17.195 -8.068 -18.392 1.00 97.31 93 GLU A C 1
ATOM 754 O O . GLU A 1 93 ? 16.659 -8.271 -17.303 1.00 97.31 93 GLU A O 1
ATOM 759 N N . ARG A 1 94 ? 18.105 -7.097 -18.554 1.00 96.81 94 ARG A N 1
ATOM 760 C CA . ARG A 1 94 ? 18.464 -6.177 -17.468 1.00 96.81 94 ARG A CA 1
ATOM 761 C C . ARG A 1 94 ? 17.273 -5.318 -17.044 1.00 96.81 94 ARG A C 1
ATOM 763 O O . ARG A 1 94 ? 17.024 -5.194 -15.849 1.00 96.81 94 ARG A O 1
ATOM 770 N N . LEU A 1 95 ? 16.555 -4.720 -17.995 1.00 96.69 95 LEU A N 1
ATOM 771 C CA . LEU A 1 95 ? 15.390 -3.873 -17.707 1.00 96.69 95 LEU A CA 1
ATOM 772 C C . LEU A 1 95 ? 14.224 -4.677 -17.117 1.00 96.69 95 LEU A C 1
ATOM 774 O O . LEU A 1 95 ? 13.540 -4.188 -16.217 1.00 96.69 95 LEU A O 1
ATOM 778 N N . ASP A 1 96 ? 14.035 -5.914 -17.573 1.00 97.38 96 ASP A N 1
ATOM 779 C CA . ASP A 1 96 ? 13.019 -6.825 -17.043 1.00 97.38 96 ASP A CA 1
ATOM 780 C C . ASP A 1 96 ? 13.325 -7.236 -15.600 1.00 97.38 96 ASP A C 1
ATOM 782 O O . ASP A 1 96 ? 12.424 -7.268 -14.759 1.00 97.38 96 ASP A O 1
ATOM 786 N N . ARG A 1 97 ? 14.600 -7.503 -15.283 1.00 97.88 97 ARG A N 1
ATOM 787 C CA . ARG A 1 97 ? 15.033 -7.766 -13.901 1.00 97.88 97 ARG A CA 1
ATOM 788 C C . ARG A 1 97 ? 14.767 -6.566 -13.001 1.00 97.88 97 ARG A C 1
ATOM 790 O O . ARG A 1 97 ? 14.162 -6.744 -11.954 1.00 97.88 97 ARG A O 1
ATOM 797 N N . LEU A 1 98 ? 15.109 -5.354 -13.441 1.00 96.75 98 LEU A N 1
ATOM 798 C CA . LEU A 1 98 ? 14.832 -4.134 -12.673 1.00 96.75 98 LEU A CA 1
ATOM 799 C C . LEU A 1 98 ? 13.332 -3.939 -12.410 1.00 96.75 98 LEU A C 1
ATOM 801 O O . LEU A 1 98 ? 12.940 -3.605 -11.294 1.00 96.75 98 LEU A O 1
ATOM 805 N N . LEU A 1 99 ? 12.476 -4.196 -13.406 1.00 97.56 99 LEU A N 1
ATOM 806 C CA . LEU A 1 99 ? 11.024 -4.154 -13.219 1.00 97.56 99 LEU A CA 1
ATOM 807 C C . LEU A 1 99 ? 10.550 -5.207 -12.211 1.00 97.56 99 LEU A C 1
ATOM 809 O O . LEU A 1 99 ? 9.669 -4.931 -11.393 1.00 97.56 99 LEU A O 1
ATOM 813 N N . LYS A 1 100 ? 11.103 -6.420 -12.280 1.00 97.88 100 LYS A N 1
ATOM 814 C CA . LYS A 1 100 ? 10.773 -7.498 -11.348 1.00 97.88 100 LYS A CA 1
ATOM 815 C C . LYS A 1 100 ? 11.171 -7.125 -9.918 1.00 97.88 100 LYS A C 1
ATOM 817 O O . LYS A 1 100 ? 10.319 -7.197 -9.035 1.00 97.88 100 LYS A O 1
ATOM 822 N N . ASP A 1 101 ? 12.395 -6.648 -9.720 1.00 97.38 101 ASP A N 1
ATOM 823 C CA . ASP A 1 101 ? 12.916 -6.239 -8.414 1.00 97.38 101 ASP A CA 1
ATOM 824 C C . ASP A 1 101 ? 12.080 -5.097 -7.816 1.00 97.38 101 ASP A C 1
ATOM 826 O O . ASP A 1 101 ? 11.661 -5.174 -6.660 1.00 97.38 101 ASP A O 1
ATOM 830 N N . ALA A 1 102 ? 11.734 -4.087 -8.624 1.00 96.69 102 ALA A N 1
ATOM 831 C CA . ALA A 1 102 ? 10.876 -2.980 -8.200 1.00 96.69 102 ALA A CA 1
ATOM 832 C C . ALA A 1 102 ? 9.465 -3.452 -7.794 1.00 96.69 102 ALA A C 1
ATOM 834 O O . ALA A 1 102 ? 8.912 -3.003 -6.789 1.00 96.69 102 ALA A O 1
ATOM 835 N N . ARG A 1 103 ? 8.871 -4.402 -8.531 1.00 96.25 103 ARG A N 1
ATOM 836 C CA . ARG A 1 103 ? 7.569 -4.996 -8.165 1.00 96.25 103 ARG A CA 1
ATOM 837 C C . ARG A 1 103 ? 7.645 -5.793 -6.864 1.00 96.25 103 ARG A C 1
ATOM 839 O O . ARG A 1 103 ? 6.718 -5.720 -6.054 1.00 96.25 103 ARG A O 1
ATOM 846 N N . GLU A 1 104 ? 8.721 -6.546 -6.661 1.00 96.12 104 GLU A N 1
ATOM 847 C CA . GLU A 1 104 ? 8.961 -7.291 -5.422 1.00 96.12 104 GLU A CA 1
ATOM 848 C C . GLU A 1 104 ? 9.192 -6.356 -4.230 1.00 96.12 104 GLU A C 1
ATOM 850 O O . GLU A 1 104 ? 8.754 -6.650 -3.118 1.00 96.12 104 GLU A O 1
ATOM 855 N N . GLU A 1 105 ? 9.841 -5.212 -4.436 1.00 95.50 105 GLU A N 1
ATOM 856 C CA . GLU A 1 105 ? 9.974 -4.169 -3.419 1.00 95.50 105 GLU A CA 1
ATOM 857 C C . GLU A 1 105 ? 8.611 -3.566 -3.044 1.00 95.50 105 GLU A C 1
ATOM 859 O O . GLU A 1 105 ? 8.283 -3.503 -1.856 1.00 95.50 105 GLU A O 1
ATOM 864 N N . CYS A 1 106 ? 7.766 -3.227 -4.028 1.00 95.62 106 CYS A N 1
ATOM 865 C CA . CYS A 1 106 ? 6.391 -2.778 -3.773 1.00 95.62 106 CYS A CA 1
ATOM 866 C C . CYS A 1 106 ? 5.598 -3.818 -2.964 1.00 95.62 106 CYS A C 1
ATOM 868 O O . CYS A 1 106 ? 4.903 -3.471 -2.007 1.00 95.62 106 CYS A O 1
ATOM 870 N N . PHE A 1 107 ? 5.713 -5.102 -3.318 1.00 94.44 107 PHE A N 1
ATOM 871 C CA . PHE A 1 107 ? 5.058 -6.184 -2.581 1.00 94.44 10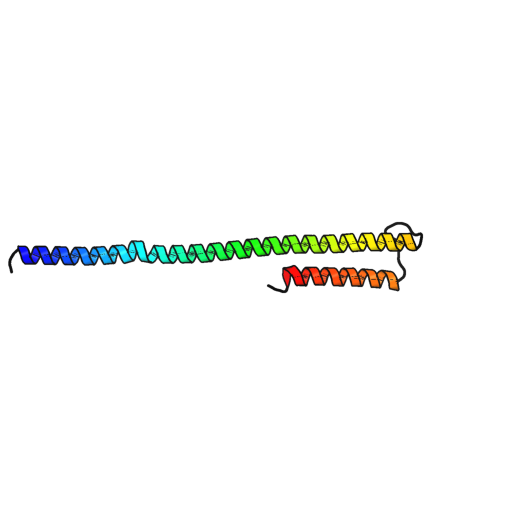7 PHE A CA 1
ATOM 872 C C . PHE A 1 107 ? 5.564 -6.270 -1.136 1.00 94.44 107 PHE A C 1
ATOM 874 O O . PHE A 1 107 ? 4.764 -6.301 -0.200 1.00 94.44 107 PHE A O 1
ATOM 881 N N . ARG A 1 108 ? 6.887 -6.241 -0.937 1.00 94.75 108 ARG A N 1
ATOM 882 C CA . ARG A 1 108 ? 7.492 -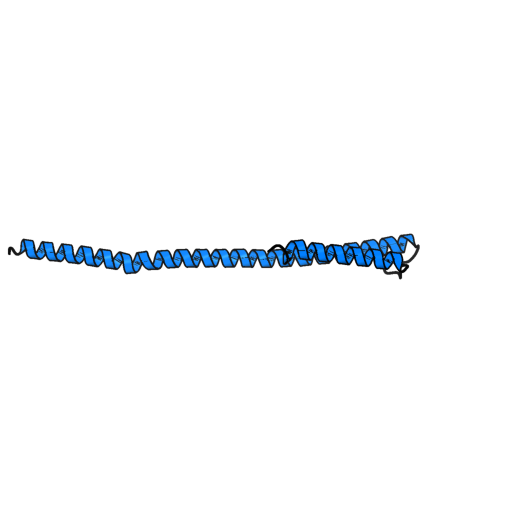6.302 0.399 1.00 94.75 108 ARG A CA 1
ATOM 883 C C . ARG A 1 108 ? 7.051 -5.144 1.288 1.00 94.75 108 ARG A C 1
ATOM 885 O O . ARG A 1 108 ? 6.731 -5.356 2.456 1.00 94.75 108 ARG A O 1
ATOM 892 N N . LYS A 1 109 ? 6.992 -3.939 0.722 1.00 92.25 109 LYS A N 1
ATOM 893 C CA . LYS A 1 109 ? 6.664 -2.708 1.443 1.00 92.25 109 LYS A CA 1
ATOM 894 C C . LYS A 1 109 ? 5.212 -2.648 1.921 1.00 92.25 109 LYS A C 1
ATOM 896 O O . LYS A 1 109 ? 4.977 -2.181 3.030 1.00 92.25 109 LYS A O 1
ATOM 901 N N . TYR A 1 110 ? 4.259 -3.106 1.107 1.00 91.62 110 TYR A N 1
ATOM 902 C CA . TYR A 1 110 ? 2.828 -2.905 1.377 1.00 91.62 110 TYR A CA 1
ATOM 903 C C . TYR A 1 110 ? 2.064 -4.177 1.768 1.00 91.62 110 TYR A C 1
ATOM 905 O O . TYR A 1 110 ? 1.014 -4.067 2.394 1.00 91.62 110 TYR A O 1
ATOM 913 N N . LEU A 1 111 ? 2.558 -5.370 1.413 1.00 87.19 111 LEU A N 1
ATOM 914 C CA . LEU A 1 111 ? 1.808 -6.625 1.565 1.00 87.19 111 LEU A CA 1
ATOM 915 C C . LEU A 1 111 ? 2.517 -7.706 2.400 1.00 87.19 111 LEU A C 1
ATOM 917 O O . LEU A 1 111 ? 1.833 -8.601 2.881 1.00 87.19 111 LEU A O 1
ATOM 921 N N . TYR A 1 112 ? 3.846 -7.656 2.576 1.00 82.75 112 TYR A N 1
ATOM 922 C CA . TYR A 1 112 ? 4.604 -8.721 3.263 1.00 82.75 112 TYR A CA 1
ATOM 923 C C . TYR A 1 112 ? 4.908 -8.442 4.746 1.00 82.75 112 TYR A C 1
ATOM 925 O O . TYR A 1 112 ? 4.913 -9.366 5.549 1.00 82.75 112 TYR A O 1
ATOM 933 N N . ASN A 1 113 ? 5.170 -7.187 5.130 1.00 62.22 113 ASN A N 1
ATOM 934 C CA . ASN A 1 113 ? 5.571 -6.821 6.502 1.00 62.22 113 ASN A CA 1
ATOM 935 C C . ASN A 1 113 ? 4.387 -6.527 7.457 1.00 62.22 113 ASN A C 1
ATOM 937 O O . ASN A 1 113 ? 4.534 -5.742 8.395 1.00 62.22 113 ASN A O 1
ATOM 941 N N . LYS A 1 114 ? 3.214 -7.124 7.229 1.00 55.69 114 LYS A N 1
ATOM 942 C CA . LYS A 1 114 ? 2.012 -6.977 8.071 1.00 55.69 114 LYS A CA 1
ATOM 943 C C . LYS A 1 114 ? 1.386 -8.326 8.374 1.00 55.69 114 LYS A C 1
ATOM 945 O O . LYS A 1 114 ? 0.839 -8.450 9.490 1.00 55.69 114 LYS A O 1
#

Foldseek 3Di:
DDPVVVVVVVVVVVVVVVVVVCCVPPVVVVVVVVVVVVVVVVVVVVVVLLVVLVVQLVVQLVVLVVVLQVVQQVVCVVVVHHRPDDDPPVSVVVSVVSSVVSNVVSCCVRPNPD

Secondary structure (DSSP, 8-state):
--HHHHHHHHHHHHHHHHHHHHIIIIIHHHHHHHHHHHHHHHHHHHHHHHHHHHHHHHHHHHHHHHHHHHHHHHHHHHTTPPTT----HHHHHHHHHHHHHHHHHHHIIIII--

Mean predicted aligned error: 8.99 Å